Protein AF-A0A923PUB6-F1 (afdb_monomer)

Mean predicted aligned error: 15.81 Å

Structure (mmCIF, N/CA/C/O backbone):
data_AF-A0A923PUB6-F1
#
_entry.id   AF-A0A923PUB6-F1
#
loop_
_atom_site.group_PDB
_atom_site.id
_atom_site.type_symbol
_atom_site.label_atom_id
_atom_site.label_alt_id
_atom_site.label_comp_id
_atom_site.label_asym_id
_atom_site.label_entity_id
_atom_site.label_seq_id
_atom_site.pdbx_PDB_ins_code
_atom_site.Cartn_x
_atom_site.Cartn_y
_atom_site.Cartn_z
_atom_site.occupancy
_atom_site.B_iso_or_equiv
_atom_site.auth_seq_id
_atom_site.auth_comp_id
_atom_site.auth_asym_id
_atom_site.auth_atom_id
_atom_site.pdbx_PDB_model_num
ATOM 1 N N . ALA A 1 1 ? 0.675 -10.462 -17.692 1.00 50.75 1 ALA A N 1
ATOM 2 C CA . ALA A 1 1 ? 0.228 -9.400 -16.763 1.00 50.75 1 ALA A CA 1
ATOM 3 C C . ALA A 1 1 ? 1.399 -8.568 -16.226 1.00 50.75 1 ALA A C 1
ATOM 5 O O . ALA A 1 1 ? 1.325 -7.350 -16.278 1.00 50.75 1 ALA A O 1
ATOM 6 N N . THR A 1 2 ? 2.510 -9.184 -15.804 1.00 43.78 2 THR A N 1
ATOM 7 C CA . THR A 1 2 ? 3.691 -8.499 -15.230 1.00 43.78 2 THR A CA 1
ATOM 8 C C . THR A 1 2 ? 4.371 -7.483 -16.165 1.00 43.78 2 THR A C 1
ATOM 10 O O . THR A 1 2 ? 4.913 -6.494 -15.690 1.00 43.78 2 THR A O 1
ATOM 13 N N . ALA A 1 3 ? 4.279 -7.672 -17.490 1.00 40.50 3 ALA A N 1
ATOM 14 C CA . ALA A 1 3 ? 4.809 -6.735 -18.491 1.00 40.50 3 ALA A CA 1
ATOM 15 C C . ALA A 1 3 ? 3.961 -5.456 -18.684 1.00 40.50 3 ALA A C 1
ATOM 17 O O . ALA A 1 3 ? 4.480 -4.435 -19.117 1.00 40.50 3 ALA A O 1
ATOM 18 N N . ALA A 1 4 ? 2.661 -5.486 -18.362 1.00 46.31 4 ALA A N 1
ATOM 19 C CA . ALA A 1 4 ? 1.788 -4.313 -18.510 1.00 46.31 4 ALA A CA 1
ATOM 20 C C . ALA A 1 4 ? 1.985 -3.314 -17.355 1.00 46.31 4 ALA A C 1
ATOM 22 O O . ALA A 1 4 ? 1.999 -2.107 -17.560 1.00 46.31 4 ALA A O 1
ATOM 23 N N . VAL A 1 5 ? 2.224 -3.834 -16.149 1.00 46.75 5 VAL A N 1
ATOM 24 C CA . VAL A 1 5 ? 2.495 -3.041 -14.941 1.00 46.75 5 VAL A CA 1
ATOM 25 C C . VAL A 1 5 ? 3.867 -2.348 -14.989 1.00 46.75 5 VAL A C 1
ATOM 27 O O . VAL A 1 5 ? 4.020 -1.260 -14.446 1.00 46.75 5 VAL A O 1
ATOM 30 N N . THR A 1 6 ? 4.848 -2.911 -15.703 1.00 48.53 6 THR A N 1
ATOM 31 C CA . THR A 1 6 ? 6.148 -2.255 -15.949 1.00 48.53 6 THR A CA 1
ATOM 32 C C . THR A 1 6 ? 6.083 -1.165 -17.023 1.00 48.53 6 THR A C 1
ATOM 34 O O . THR A 1 6 ? 6.906 -0.254 -17.004 1.00 48.53 6 THR A O 1
ATOM 37 N N . ALA A 1 7 ? 5.112 -1.225 -17.942 1.00 52.59 7 ALA A N 1
ATOM 38 C CA . ALA A 1 7 ? 4.977 -0.269 -19.043 1.00 52.59 7 ALA A CA 1
ATOM 39 C C . ALA A 1 7 ? 4.234 1.025 -18.657 1.00 52.59 7 ALA A C 1
ATOM 41 O O . ALA A 1 7 ? 4.413 2.045 -19.321 1.00 52.59 7 ALA A O 1
ATOM 42 N N . ALA A 1 8 ? 3.415 1.003 -17.599 1.00 63.41 8 ALA A N 1
ATOM 43 C CA . ALA A 1 8 ? 2.567 2.129 -17.219 1.00 63.41 8 ALA A CA 1
ATOM 44 C C . ALA A 1 8 ? 2.541 2.338 -15.690 1.00 63.41 8 ALA A C 1
ATOM 46 O O . ALA A 1 8 ? 1.624 1.876 -15.008 1.00 63.41 8 ALA A O 1
ATOM 47 N N . PRO A 1 9 ? 3.520 3.069 -15.125 1.00 66.06 9 PRO A N 1
ATOM 48 C CA . PRO A 1 9 ? 3.577 3.349 -13.689 1.00 66.06 9 PRO A CA 1
ATOM 49 C C . PRO A 1 9 ? 2.328 4.071 -13.157 1.00 66.06 9 PRO A C 1
ATOM 51 O O . PRO A 1 9 ? 1.938 3.840 -12.019 1.00 66.06 9 PRO A O 1
ATOM 54 N N . ALA A 1 10 ? 1.673 4.893 -13.986 1.00 73.75 10 ALA A N 1
ATOM 55 C CA . ALA A 1 10 ? 0.426 5.579 -13.640 1.00 73.75 10 ALA A CA 1
ATOM 56 C C . ALA A 1 10 ? -0.775 4.623 -13.499 1.00 73.75 10 ALA A C 1
ATOM 58 O O . ALA A 1 10 ? -1.633 4.823 -12.641 1.00 73.75 10 ALA A O 1
ATOM 59 N N . GLU A 1 11 ? -0.822 3.556 -14.301 1.00 79.06 11 GLU A N 1
ATOM 60 C CA . GLU A 1 11 ? -1.883 2.546 -14.222 1.00 79.06 11 GLU A CA 1
ATOM 61 C C . GLU A 1 11 ? -1.773 1.756 -12.913 1.00 79.06 11 GLU A C 1
ATOM 63 O O . GLU A 1 11 ? -2.779 1.483 -12.266 1.00 79.06 11 GLU A O 1
ATOM 68 N N . ALA A 1 12 ? -0.552 1.440 -12.468 1.00 79.44 12 ALA A N 1
ATOM 69 C CA . ALA A 1 12 ? -0.325 0.726 -11.211 1.00 79.44 12 ALA A CA 1
ATOM 70 C C . ALA A 1 12 ? -0.878 1.494 -9.996 1.00 79.44 12 ALA A C 1
ATOM 72 O O . ALA A 1 12 ? -1.484 0.893 -9.103 1.00 79.44 12 ALA A O 1
ATOM 73 N N . THR A 1 13 ? -0.724 2.820 -9.973 1.00 83.19 13 THR A N 1
ATOM 74 C CA . THR A 1 13 ? -1.286 3.688 -8.930 1.00 83.19 13 THR A CA 1
ATOM 75 C C . THR A 1 13 ? -2.810 3.728 -8.976 1.00 83.19 13 THR A C 1
ATOM 77 O O . THR A 1 13 ? -3.445 3.589 -7.931 1.00 83.19 13 THR A O 1
ATOM 80 N N . LEU A 1 14 ? -3.406 3.861 -10.167 1.00 83.81 14 LEU A N 1
ATOM 81 C CA . LEU A 1 14 ? -4.865 3.883 -10.339 1.00 83.81 14 LEU A CA 1
ATOM 82 C C . LEU A 1 14 ? -5.514 2.542 -9.976 1.00 83.81 14 LEU A C 1
ATOM 84 O O . LEU A 1 14 ? -6.513 2.513 -9.257 1.00 83.81 14 LEU A O 1
ATOM 88 N N . ILE A 1 15 ? -4.919 1.429 -10.410 1.00 83.94 15 ILE A N 1
ATOM 89 C CA . ILE A 1 15 ? -5.372 0.074 -10.070 1.00 83.94 15 ILE A CA 1
ATOM 90 C C . ILE A 1 15 ? -5.281 -0.142 -8.560 1.00 83.94 15 ILE A C 1
ATOM 92 O O . ILE A 1 15 ? -6.228 -0.646 -7.958 1.00 83.94 15 ILE A O 1
ATOM 96 N N . THR A 1 16 ? -4.177 0.276 -7.934 1.00 86.19 16 THR A N 1
ATOM 97 C CA . THR A 1 16 ? -4.019 0.186 -6.477 1.00 86.19 16 THR A CA 1
ATOM 98 C C . THR A 1 16 ? -5.089 1.003 -5.766 1.00 86.19 16 THR A C 1
ATOM 100 O O . THR A 1 16 ? -5.756 0.476 -4.881 1.00 86.19 16 THR A O 1
ATOM 103 N N . TYR A 1 17 ? -5.308 2.254 -6.173 1.00 86.19 17 TYR A N 1
ATOM 104 C CA . TYR A 1 17 ? -6.340 3.112 -5.595 1.00 86.19 17 TYR A CA 1
ATOM 105 C C . TYR A 1 17 ? -7.729 2.467 -5.688 1.00 86.19 17 TYR A C 1
ATOM 107 O O . TYR A 1 17 ? -8.437 2.376 -4.685 1.00 86.19 17 TYR A O 1
ATOM 115 N N . ALA A 1 18 ? -8.104 1.958 -6.865 1.00 86.12 18 ALA A N 1
ATOM 116 C CA . ALA A 1 18 ? -9.395 1.310 -7.079 1.00 86.12 18 ALA A CA 1
ATOM 117 C C . ALA A 1 18 ? -9.539 0.021 -6.253 1.00 86.12 18 ALA A C 1
ATOM 119 O O . ALA A 1 18 ? -10.567 -0.187 -5.607 1.00 86.12 18 ALA A O 1
ATOM 120 N N . ALA A 1 19 ? -8.502 -0.820 -6.216 1.00 85.75 19 ALA A N 1
ATOM 121 C CA . ALA A 1 19 ? -8.505 -2.071 -5.461 1.00 85.75 19 ALA A CA 1
ATOM 122 C C . ALA A 1 19 ? -8.559 -1.832 -3.943 1.00 85.75 19 ALA A C 1
ATOM 124 O O . ALA A 1 19 ? -9.299 -2.511 -3.234 1.00 85.75 19 ALA A O 1
ATOM 125 N N . VAL A 1 20 ? -7.823 -0.836 -3.447 1.00 88.25 20 VAL A N 1
ATOM 126 C CA . VAL A 1 20 ? -7.842 -0.425 -2.038 1.00 88.25 20 VAL A CA 1
ATOM 127 C C . VAL A 1 20 ? -9.198 0.174 -1.669 1.00 88.25 20 VAL A C 1
ATOM 129 O O . VAL A 1 20 ? -9.736 -0.156 -0.618 1.00 88.25 20 VAL A O 1
ATOM 132 N N . THR A 1 21 ? -9.787 0.994 -2.540 1.00 87.44 21 THR A N 1
ATOM 133 C CA . THR A 1 21 ? -11.136 1.545 -2.324 1.00 87.44 21 THR A CA 1
ATOM 134 C C . THR A 1 21 ? -12.186 0.431 -2.266 1.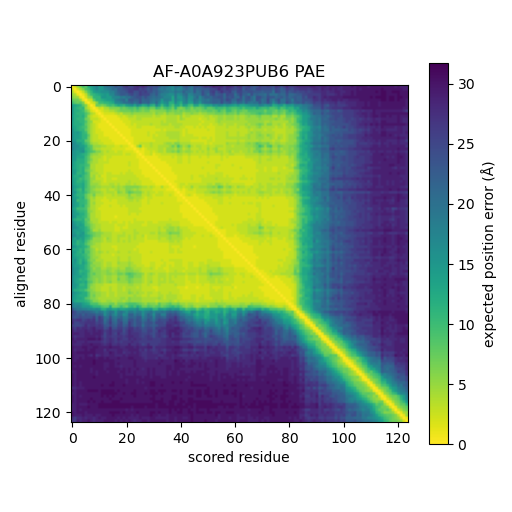00 87.44 21 THR A C 1
ATOM 136 O O . THR A 1 21 ? -13.075 0.461 -1.420 1.00 87.44 21 THR A O 1
ATOM 139 N N . ALA A 1 22 ? -12.071 -0.581 -3.133 1.00 87.94 22 ALA A N 1
ATOM 140 C CA . ALA A 1 22 ? -12.974 -1.732 -3.150 1.00 87.94 22 ALA A CA 1
ATOM 141 C C . ALA A 1 22 ? -12.756 -2.691 -1.965 1.00 87.94 22 ALA A C 1
ATOM 143 O O . ALA A 1 22 ? -13.673 -3.408 -1.565 1.00 87.94 22 ALA A O 1
ATOM 144 N N . SER A 1 23 ? -11.541 -2.760 -1.423 1.00 87.75 23 SER A N 1
ATOM 145 C CA . SER A 1 23 ? -11.173 -3.671 -0.334 1.00 87.75 23 SER A CA 1
ATOM 146 C C . SER A 1 23 ? -10.105 -3.047 0.573 1.00 87.75 23 SER A C 1
ATOM 148 O O . SER A 1 23 ? -8.933 -3.436 0.524 1.00 87.75 23 SER A O 1
ATOM 150 N N . PRO A 1 24 ? -10.500 -2.111 1.458 1.00 82.44 24 PRO A N 1
ATOM 151 C CA . PRO A 1 24 ? -9.559 -1.372 2.302 1.00 82.44 24 PRO A CA 1
ATOM 152 C C . PRO A 1 24 ? -8.817 -2.275 3.296 1.00 82.44 24 PRO A C 1
ATOM 154 O O . PRO A 1 24 ? -7.657 -2.024 3.610 1.00 82.44 24 PRO A O 1
ATOM 157 N N . SER A 1 25 ? -9.420 -3.388 3.732 1.00 87.31 25 SER A N 1
ATOM 158 C CA . SER A 1 25 ? -8.746 -4.386 4.580 1.00 87.31 25 SER A CA 1
ATOM 159 C C . SER A 1 25 ? -7.545 -5.054 3.903 1.00 87.31 25 SER A C 1
ATOM 161 O O . SER A 1 25 ? -6.637 -5.518 4.587 1.00 87.31 25 SER A O 1
ATOM 163 N N . SER A 1 26 ? -7.510 -5.089 2.569 1.00 88.12 26 SER A N 1
ATOM 164 C CA . SER A 1 26 ? -6.411 -5.669 1.791 1.00 88.12 26 SER A CA 1
ATOM 165 C C . SER A 1 26 ? -5.387 -4.626 1.340 1.00 88.12 26 SER A C 1
ATOM 167 O O . SER A 1 26 ? -4.456 -4.971 0.615 1.00 88.12 26 SER A O 1
ATOM 169 N N . ALA A 1 27 ? -5.512 -3.366 1.772 1.00 87.00 27 ALA A N 1
ATOM 170 C CA . ALA A 1 27 ? -4.722 -2.263 1.234 1.00 87.00 27 ALA A CA 1
ATOM 171 C C . ALA A 1 27 ? -3.206 -2.459 1.360 1.00 87.00 27 ALA A C 1
ATOM 173 O O . ALA A 1 27 ? -2.462 -2.211 0.410 1.00 87.00 27 ALA A O 1
ATOM 174 N N . ALA A 1 28 ? -2.751 -2.953 2.512 1.00 86.44 28 ALA A N 1
ATOM 175 C CA . ALA A 1 28 ? -1.344 -3.256 2.757 1.00 86.44 28 ALA A CA 1
ATOM 176 C C . ALA A 1 28 ? -0.826 -4.362 1.821 1.00 86.44 28 ALA A C 1
ATOM 178 O O . ALA A 1 28 ? 0.227 -4.209 1.209 1.00 86.44 28 ALA A O 1
ATOM 179 N N . ALA A 1 29 ? -1.600 -5.439 1.646 1.00 88.75 29 ALA A N 1
ATOM 180 C CA . ALA A 1 29 ? -1.228 -6.560 0.786 1.00 88.75 29 ALA A CA 1
ATOM 181 C C . ALA A 1 29 ? -1.185 -6.164 -0.699 1.00 88.75 29 ALA A C 1
ATOM 183 O O . ALA A 1 29 ? -0.237 -6.517 -1.400 1.00 88.75 29 ALA A O 1
ATOM 184 N N . ILE A 1 30 ? -2.174 -5.390 -1.166 1.00 87.94 30 ILE A N 1
ATOM 185 C CA . 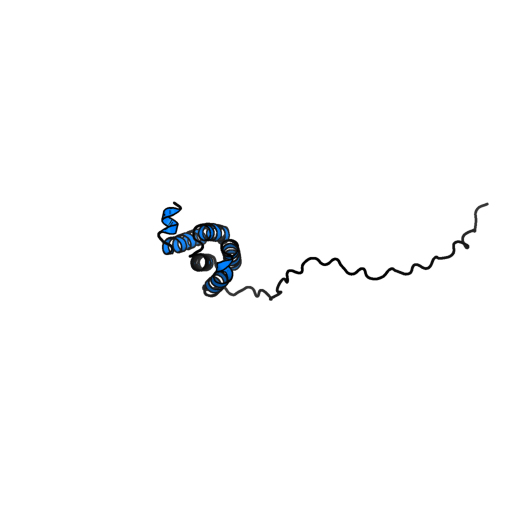ILE A 1 30 ? -2.218 -4.856 -2.537 1.00 87.94 30 ILE A CA 1
ATOM 186 C C . ILE A 1 30 ? -1.001 -3.957 -2.782 1.00 87.94 30 ILE A C 1
ATOM 188 O O . ILE A 1 30 ? -0.297 -4.125 -3.776 1.00 87.94 30 ILE A O 1
ATOM 192 N N . THR A 1 31 ? -0.721 -3.047 -1.844 1.00 88.50 31 THR A N 1
ATOM 193 C CA . THR A 1 31 ? 0.427 -2.136 -1.921 1.00 88.50 31 THR A CA 1
ATOM 194 C C . THR A 1 31 ? 1.738 -2.912 -1.993 1.00 88.50 31 THR A C 1
ATOM 196 O O . THR A 1 31 ? 2.525 -2.671 -2.902 1.00 88.50 31 THR A O 1
ATOM 199 N N . THR A 1 32 ? 1.962 -3.885 -1.104 1.00 89.06 32 THR A N 1
ATOM 200 C CA . THR A 1 32 ? 3.152 -4.748 -1.148 1.00 89.06 32 THR A CA 1
ATOM 201 C C . THR A 1 32 ? 3.283 -5.457 -2.491 1.00 89.06 32 THR A C 1
ATOM 203 O O . THR A 1 32 ? 4.352 -5.405 -3.088 1.00 89.06 32 THR A O 1
ATOM 206 N N . ALA A 1 33 ? 2.212 -6.067 -3.005 1.00 87.75 33 ALA A N 1
ATOM 207 C CA . ALA A 1 33 ? 2.263 -6.787 -4.276 1.00 87.75 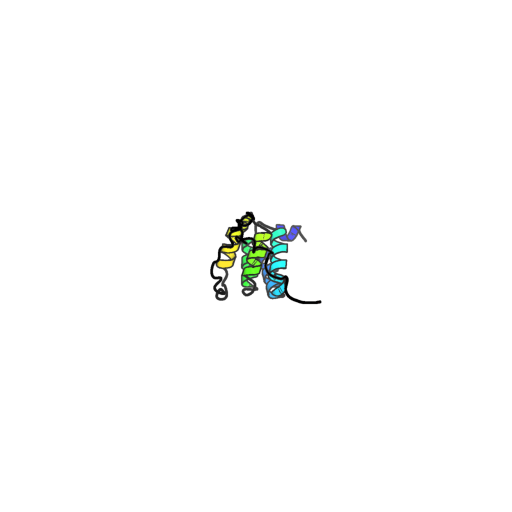33 ALA A CA 1
ATOM 208 C C . ALA A 1 33 ? 2.689 -5.879 -5.443 1.00 87.75 33 ALA A C 1
ATOM 210 O O . ALA A 1 33 ? 3.511 -6.275 -6.272 1.00 87.75 33 ALA A O 1
ATOM 211 N N . VAL A 1 34 ? 2.170 -4.649 -5.488 1.00 86.00 34 VAL A N 1
ATOM 212 C CA . VAL A 1 34 ? 2.501 -3.677 -6.539 1.00 86.00 34 VAL A CA 1
ATOM 213 C C . VAL A 1 34 ? 3.917 -3.125 -6.355 1.00 86.00 34 VAL A C 1
ATOM 215 O O . VAL A 1 34 ? 4.669 -3.059 -7.323 1.00 86.00 34 VAL A O 1
ATOM 218 N N . VAL A 1 35 ? 4.310 -2.780 -5.127 1.00 87.50 35 VAL A N 1
ATOM 219 C CA . VAL A 1 35 ? 5.651 -2.267 -4.796 1.00 87.50 35 VAL A CA 1
ATOM 220 C C . VAL A 1 35 ? 6.733 -3.304 -5.100 1.00 87.50 35 VAL A C 1
ATOM 222 O O . VAL A 1 35 ? 7.766 -2.960 -5.663 1.00 87.50 35 VAL A O 1
ATOM 225 N N . THR A 1 36 ? 6.501 -4.577 -4.783 1.00 86.56 36 THR A N 1
ATOM 226 C CA . THR A 1 36 ? 7.437 -5.659 -5.116 1.00 86.56 36 THR A CA 1
ATOM 227 C C . THR A 1 36 ? 7.542 -5.867 -6.627 1.00 86.56 36 THR A C 1
ATOM 229 O O . THR A 1 36 ? 8.625 -6.161 -7.128 1.00 86.56 36 THR A O 1
ATOM 232 N N . ALA A 1 37 ? 6.444 -5.695 -7.369 1.00 84.38 37 ALA A N 1
ATOM 233 C CA . ALA A 1 37 ? 6.460 -5.790 -8.826 1.00 84.38 37 ALA A CA 1
ATOM 234 C C . ALA A 1 37 ? 7.146 -4.583 -9.491 1.00 84.38 37 ALA A C 1
ATOM 236 O O . ALA A 1 37 ? 7.831 -4.751 -10.501 1.00 84.38 37 ALA A O 1
ATOM 237 N N . VAL A 1 38 ? 6.956 -3.376 -8.946 1.00 83.25 38 VAL A N 1
ATOM 238 C CA . VAL A 1 38 ? 7.506 -2.118 -9.473 1.00 83.25 38 VAL A CA 1
ATOM 239 C C . VAL A 1 38 ? 7.957 -1.213 -8.318 1.00 83.25 38 VAL A C 1
ATOM 241 O O . VAL A 1 38 ? 7.243 -0.289 -7.916 1.00 83.25 38 VAL A O 1
ATOM 244 N N . PRO A 1 39 ? 9.175 -1.415 -7.790 1.00 81.38 39 PRO A N 1
ATOM 245 C CA . PRO A 1 39 ? 9.662 -0.644 -6.645 1.00 81.38 39 PRO A CA 1
ATOM 246 C C . PRO A 1 39 ? 9.858 0.841 -6.976 1.00 81.38 39 PRO A C 1
ATOM 248 O O . PRO A 1 39 ? 9.730 1.695 -6.102 1.00 81.38 39 PRO A O 1
ATOM 251 N N . SER A 1 40 ? 10.084 1.184 -8.249 1.00 84.81 40 SER A N 1
ATOM 252 C CA . SER A 1 40 ? 10.246 2.570 -8.710 1.00 84.81 40 SER A CA 1
ATOM 253 C C . SER A 1 40 ? 9.018 3.454 -8.463 1.00 84.81 40 SER A C 1
ATOM 255 O O . SER A 1 40 ? 9.155 4.673 -8.393 1.00 84.81 40 SER A O 1
ATOM 257 N N . VAL A 1 41 ? 7.823 2.870 -8.320 1.00 85.19 41 VAL A N 1
ATOM 258 C CA . VAL A 1 41 ? 6.581 3.616 -8.043 1.00 85.19 41 VAL A CA 1
ATOM 259 C C . VAL A 1 41 ? 6.118 3.497 -6.595 1.00 85.19 41 VAL A C 1
ATOM 261 O O . VAL A 1 41 ? 5.021 3.950 -6.274 1.00 85.19 41 VAL A O 1
ATOM 264 N N . ALA A 1 42 ? 6.930 2.924 -5.705 1.00 88.00 42 ALA A N 1
ATOM 265 C CA . ALA A 1 42 ? 6.493 2.561 -4.362 1.00 88.00 42 ALA A CA 1
ATOM 266 C C . ALA A 1 42 ? 5.890 3.726 -3.566 1.00 88.00 42 ALA A C 1
ATOM 268 O O . ALA A 1 42 ? 4.839 3.576 -2.946 1.00 88.00 42 ALA A O 1
ATOM 269 N N . ALA A 1 43 ? 6.512 4.905 -3.640 1.00 88.06 43 ALA A N 1
ATOM 270 C CA . ALA A 1 43 ? 6.023 6.108 -2.972 1.00 88.06 43 ALA A CA 1
ATOM 271 C C . ALA A 1 43 ? 4.661 6.573 -3.520 1.00 88.06 43 ALA A C 1
ATOM 273 O O . ALA A 1 43 ? 3.766 6.909 -2.748 1.00 88.06 43 ALA A O 1
ATOM 274 N N . GLN A 1 44 ? 4.477 6.536 -4.843 1.00 89.56 44 GLN A N 1
ATOM 275 C CA . GLN A 1 44 ? 3.222 6.926 -5.495 1.00 89.56 44 GLN A CA 1
ATOM 276 C C . GLN A 1 44 ? 2.101 5.927 -5.182 1.00 89.56 44 GLN A C 1
ATOM 278 O O . GLN A 1 44 ? 0.985 6.325 -4.856 1.00 89.56 44 GLN A O 1
ATOM 283 N N . VAL A 1 45 ? 2.405 4.628 -5.229 1.00 89.31 45 VAL A N 1
ATOM 284 C CA . VAL A 1 45 ? 1.463 3.541 -4.923 1.00 89.31 45 VAL A CA 1
ATOM 285 C C . VAL A 1 45 ? 1.023 3.603 -3.465 1.00 89.31 45 VAL A C 1
ATOM 287 O O . VAL A 1 45 ? -0.174 3.558 -3.192 1.00 89.31 45 VAL A O 1
ATOM 290 N N . ALA A 1 46 ? 1.964 3.767 -2.533 1.00 89.25 46 ALA A N 1
ATOM 291 C CA . ALA A 1 46 ? 1.657 3.905 -1.114 1.00 89.25 46 ALA A CA 1
ATOM 292 C C . ALA A 1 46 ? 0.814 5.156 -0.834 1.00 89.25 46 ALA A C 1
ATOM 294 O O . ALA A 1 46 ? -0.149 5.086 -0.075 1.00 89.25 46 ALA A O 1
ATOM 295 N N . GLN A 1 47 ? 1.123 6.282 -1.483 1.00 89.19 47 GLN A N 1
ATOM 296 C CA . GLN A 1 47 ? 0.319 7.496 -1.383 1.00 89.19 47 GLN A CA 1
ATOM 297 C C . GLN A 1 47 ? -1.109 7.274 -1.900 1.00 89.19 47 GLN A C 1
ATOM 299 O O . GLN A 1 47 ? -2.064 7.631 -1.214 1.00 89.19 47 GLN A O 1
ATOM 304 N N . ALA A 1 48 ? -1.278 6.679 -3.082 1.00 88.69 48 ALA A N 1
ATOM 305 C CA . ALA A 1 48 ? -2.599 6.414 -3.647 1.00 88.69 48 ALA A CA 1
ATOM 306 C C . ALA A 1 48 ? -3.399 5.434 -2.777 1.00 88.69 48 ALA A C 1
ATOM 308 O O . ALA A 1 48 ? -4.567 5.677 -2.478 1.00 88.69 48 ALA A O 1
ATOM 309 N N . ALA A 1 49 ? -2.763 4.368 -2.292 1.00 88.50 49 ALA A N 1
ATOM 310 C CA . ALA A 1 49 ? -3.381 3.447 -1.350 1.00 88.50 49 ALA A CA 1
ATOM 311 C C . ALA A 1 49 ? -3.799 4.160 -0.052 1.00 88.50 49 ALA A C 1
ATOM 313 O O . ALA A 1 49 ? -4.911 3.951 0.428 1.00 88.50 49 ALA A O 1
ATOM 314 N N . ALA A 1 50 ? -2.952 5.031 0.503 1.00 88.69 50 ALA A N 1
ATOM 315 C CA . ALA A 1 50 ? -3.268 5.795 1.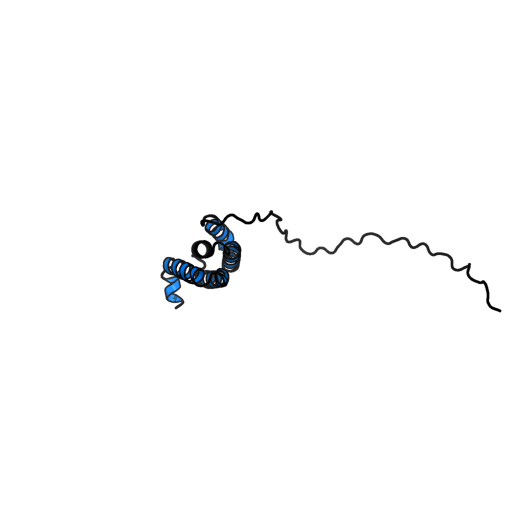708 1.00 88.69 50 ALA A CA 1
ATOM 316 C C . ALA A 1 50 ? -4.421 6.791 1.492 1.00 88.69 50 ALA A C 1
ATOM 318 O O . ALA A 1 50 ? -5.208 7.008 2.407 1.00 88.69 50 ALA A O 1
ATOM 319 N N . GLN A 1 51 ? -4.565 7.356 0.290 1.00 86.81 51 GLN A N 1
ATOM 320 C CA . GLN A 1 51 ? -5.723 8.183 -0.066 1.00 86.81 51 GLN A CA 1
ATOM 321 C C . GLN A 1 51 ? -7.015 7.367 -0.170 1.00 86.81 51 GLN A C 1
ATOM 323 O O . GLN A 1 51 ? -8.071 7.837 0.246 1.00 86.81 51 GLN A O 1
ATOM 328 N N . ALA A 1 52 ? -6.941 6.154 -0.720 1.00 86.94 52 ALA A N 1
ATOM 329 C CA . ALA A 1 52 ? -8.088 5.258 -0.846 1.00 86.94 52 ALA A CA 1
ATOM 330 C C . ALA A 1 52 ? -8.520 4.658 0.507 1.00 86.94 52 ALA A C 1
ATOM 332 O O . ALA A 1 52 ? -9.711 4.489 0.760 1.00 86.94 52 ALA A O 1
ATOM 333 N N . ALA A 1 53 ? -7.564 4.356 1.391 1.00 87.31 53 ALA A N 1
ATOM 334 C CA . ALA A 1 53 ? -7.805 3.817 2.728 1.00 87.31 53 ALA A CA 1
ATOM 335 C C . ALA A 1 53 ? -7.003 4.590 3.795 1.00 87.31 53 ALA A C 1
ATOM 337 O O . ALA A 1 53 ? -6.024 4.068 4.340 1.00 87.31 53 ALA A O 1
ATOM 338 N N . PRO A 1 54 ? -7.432 5.812 4.162 1.00 82.62 54 PRO A N 1
ATOM 339 C CA . PRO A 1 54 ? -6.712 6.652 5.122 1.00 82.62 54 PRO A CA 1
ATOM 340 C C . PRO A 1 54 ? -6.594 6.009 6.508 1.00 82.62 54 PRO A C 1
ATOM 342 O O . PRO A 1 54 ? -5.565 6.152 7.165 1.00 82.62 54 PRO A O 1
ATOM 345 N N . ALA A 1 55 ? -7.587 5.215 6.923 1.00 85.75 55 ALA A N 1
ATOM 346 C CA . ALA A 1 55 ? -7.541 4.447 8.172 1.00 85.75 55 ALA A CA 1
ATOM 347 C C . ALA A 1 55 ? -6.425 3.382 8.194 1.00 85.75 55 ALA A C 1
ATOM 349 O O . ALA A 1 55 ? -5.963 2.987 9.262 1.00 85.75 55 ALA A O 1
ATOM 350 N N . SER A 1 56 ? -5.970 2.931 7.024 1.00 84.75 56 SER A N 1
ATOM 351 C CA . SER A 1 56 ? -4.899 1.942 6.869 1.00 84.75 56 SER A CA 1
ATOM 352 C C . SER A 1 56 ? -3.577 2.566 6.420 1.00 84.75 56 SER A C 1
ATOM 354 O O . SER A 1 56 ? -2.624 1.833 6.171 1.00 84.75 56 SER A O 1
ATOM 356 N N . SER A 1 57 ? -3.482 3.899 6.359 1.00 84.56 57 SER A N 1
ATOM 357 C CA . SER A 1 57 ? -2.305 4.643 5.887 1.00 84.56 57 SER A CA 1
ATOM 358 C C . SER A 1 57 ? -0.998 4.218 6.581 1.00 84.56 57 SER A C 1
ATOM 360 O O . SER A 1 57 ? 0.008 3.964 5.918 1.00 84.56 57 SER A O 1
ATOM 362 N N . ALA A 1 58 ? -1.024 4.008 7.903 1.00 85.25 58 ALA A N 1
ATOM 363 C CA . ALA A 1 58 ? 0.139 3.521 8.652 1.00 85.25 58 ALA A CA 1
ATOM 364 C C . ALA A 1 58 ? 0.569 2.101 8.231 1.00 85.25 58 ALA A C 1
ATOM 366 O O . ALA A 1 58 ? 1.755 1.844 8.025 1.00 85.25 58 ALA A O 1
ATOM 367 N N . ALA A 1 59 ? -0.394 1.190 8.051 1.00 87.88 59 ALA A N 1
ATOM 368 C CA . ALA A 1 59 ? -0.130 -0.180 7.610 1.00 87.88 59 ALA A CA 1
ATOM 369 C C . ALA A 1 59 ? 0.368 -0.225 6.157 1.00 87.88 59 ALA A C 1
ATOM 371 O O . ALA A 1 59 ? 1.276 -0.987 5.842 1.00 87.88 59 ALA A O 1
ATOM 372 N N . ILE A 1 60 ? -0.187 0.622 5.289 1.00 88.81 60 ILE A N 1
ATOM 373 C CA . ILE A 1 60 ? 0.225 0.788 3.890 1.00 88.81 60 ILE A CA 1
ATOM 374 C C . ILE A 1 60 ? 1.670 1.286 3.816 1.00 88.81 60 ILE A C 1
ATOM 376 O O . ILE A 1 60 ? 2.476 0.709 3.090 1.00 88.81 60 ILE A O 1
ATOM 380 N N . SER A 1 61 ? 2.015 2.311 4.598 1.00 88.00 61 SER A N 1
ATOM 381 C CA . SER A 1 61 ? 3.371 2.866 4.641 1.00 88.00 61 SER A CA 1
ATOM 382 C C . SER A 1 61 ? 4.394 1.836 5.130 1.00 88.00 61 SER A C 1
ATOM 384 O O . SER A 1 61 ? 5.453 1.672 4.520 1.00 88.00 61 SER A O 1
ATOM 386 N N . ALA A 1 62 ? 4.057 1.071 6.175 1.00 87.31 62 ALA A N 1
ATOM 387 C CA . ALA A 1 62 ? 4.900 -0.014 6.676 1.00 87.31 62 ALA A CA 1
ATOM 388 C C . ALA A 1 62 ? 5.065 -1.146 5.645 1.00 87.31 62 ALA A C 1
ATOM 390 O O . ALA A 1 62 ? 6.182 -1.594 5.395 1.00 87.31 62 ALA A O 1
ATOM 391 N N . ALA A 1 63 ? 3.974 -1.570 5.005 1.00 88.88 63 ALA A N 1
ATOM 392 C CA . ALA A 1 63 ? 3.973 -2.631 3.999 1.00 88.88 63 ALA A CA 1
ATOM 393 C C . ALA A 1 63 ? 4.759 -2.243 2.734 1.00 88.88 63 ALA A C 1
ATOM 395 O O . ALA A 1 63 ? 5.532 -3.045 2.205 1.00 88.88 63 ALA A O 1
ATOM 396 N N . ALA A 1 64 ? 4.617 -0.995 2.282 1.00 87.06 64 ALA A N 1
ATOM 397 C CA . ALA A 1 64 ? 5.395 -0.442 1.179 1.00 87.06 64 ALA A CA 1
ATOM 398 C C . ALA A 1 64 ? 6.882 -0.321 1.536 1.00 87.06 64 ALA A C 1
ATOM 400 O O . ALA A 1 64 ? 7.730 -0.706 0.736 1.00 87.06 64 ALA A O 1
ATOM 401 N N . SER A 1 65 ? 7.210 0.160 2.739 1.00 88.56 65 SER A N 1
ATOM 402 C CA . SER A 1 65 ? 8.601 0.297 3.198 1.00 88.56 65 SER A CA 1
ATOM 403 C C . SER A 1 65 ? 9.286 -1.056 3.379 1.00 88.56 65 SER A C 1
ATOM 405 O O . SER A 1 65 ? 10.469 -1.188 3.089 1.00 88.56 65 SER A O 1
ATOM 407 N N . ALA A 1 66 ? 8.549 -2.081 3.811 1.00 88.00 66 ALA A N 1
ATOM 408 C CA . ALA A 1 66 ? 9.061 -3.447 3.883 1.00 88.00 66 ALA A CA 1
ATOM 409 C C . ALA A 1 66 ? 9.327 -4.035 2.486 1.00 88.00 66 ALA A C 1
ATOM 411 O O . ALA A 1 66 ? 10.300 -4.760 2.298 1.00 88.00 66 ALA A O 1
ATOM 412 N N . ALA A 1 67 ? 8.480 -3.708 1.506 1.00 87.00 67 ALA A N 1
ATOM 413 C CA . ALA A 1 67 ? 8.626 -4.171 0.128 1.00 87.00 67 ALA A CA 1
ATOM 414 C C . ALA A 1 67 ? 9.700 -3.398 -0.667 1.00 87.00 67 ALA A C 1
ATOM 416 O O . ALA A 1 67 ? 10.304 -3.965 -1.575 1.00 87.00 67 ALA A O 1
ATOM 417 N N . ALA A 1 68 ? 9.953 -2.130 -0.327 1.00 86.12 68 ALA A N 1
ATOM 418 C CA . ALA A 1 68 ? 10.977 -1.279 -0.934 1.00 86.12 68 ALA A CA 1
ATOM 419 C C . ALA A 1 68 ? 11.723 -0.463 0.145 1.00 86.12 68 ALA A C 1
ATOM 421 O O . ALA A 1 68 ? 11.476 0.739 0.297 1.00 86.12 68 ALA A O 1
ATOM 422 N N . PRO A 1 69 ? 12.660 -1.088 0.885 1.00 82.62 69 PRO A N 1
ATOM 423 C CA . PRO A 1 69 ? 13.350 -0.443 2.006 1.00 82.62 69 PRO A CA 1
ATOM 424 C C . PRO A 1 69 ? 14.190 0.764 1.580 1.00 82.62 69 PRO A C 1
ATOM 426 O O . PRO A 1 69 ? 14.255 1.755 2.302 1.00 82.62 69 PRO A O 1
ATOM 429 N N . GLU A 1 70 ? 14.764 0.737 0.376 1.00 87.44 70 GLU A N 1
ATOM 430 C CA . GLU A 1 70 ? 15.535 1.860 -0.175 1.00 87.44 70 GLU A CA 1
ATOM 431 C C . GLU A 1 70 ? 14.668 3.107 -0.424 1.00 87.44 70 GLU A C 1
ATOM 433 O O . GLU A 1 70 ? 15.156 4.235 -0.380 1.00 87.44 70 GLU A O 1
ATOM 438 N N . ALA A 1 71 ? 13.362 2.921 -0.634 1.00 85.81 71 ALA A N 1
ATOM 439 C CA . ALA A 1 71 ? 12.402 3.998 -0.837 1.00 85.81 71 ALA A CA 1
ATOM 440 C C . ALA A 1 71 ? 11.617 4.356 0.438 1.00 85.81 71 ALA A C 1
ATOM 442 O O . ALA A 1 71 ? 10.766 5.240 0.375 1.00 85.81 71 ALA A O 1
ATOM 443 N N . ALA A 1 72 ? 11.894 3.731 1.591 1.00 85.69 72 ALA A N 1
ATOM 444 C CA . ALA A 1 72 ? 11.104 3.877 2.821 1.00 85.69 72 ALA A CA 1
ATOM 445 C C . ALA A 1 72 ? 10.913 5.340 3.262 1.00 85.69 72 ALA A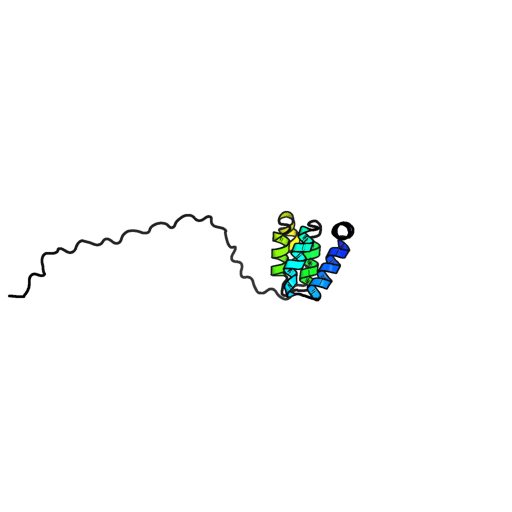 C 1
ATOM 447 O O . ALA A 1 72 ? 9.811 5.746 3.626 1.00 85.69 72 ALA A O 1
ATOM 448 N N . ILE A 1 73 ? 11.961 6.166 3.160 1.00 87.44 73 ILE A N 1
ATOM 449 C CA . ILE A 1 73 ? 11.884 7.599 3.488 1.00 87.44 73 ILE A CA 1
ATOM 450 C C . ILE A 1 73 ? 10.942 8.341 2.528 1.00 87.44 73 ILE A C 1
ATOM 452 O O . ILE A 1 73 ? 10.115 9.142 2.961 1.00 87.44 73 ILE A O 1
ATOM 456 N N . GLN A 1 74 ? 11.031 8.050 1.228 1.00 86.81 74 GLN A N 1
ATOM 457 C CA . GLN A 1 74 ? 10.171 8.663 0.213 1.00 86.81 74 GLN A CA 1
ATOM 458 C C . GLN A 1 74 ? 8.720 8.192 0.342 1.00 86.81 74 GLN A C 1
ATOM 460 O O . GLN A 1 74 ? 7.800 8.983 0.163 1.00 86.81 74 GLN A O 1
ATOM 465 N N . ILE A 1 75 ? 8.514 6.923 0.694 1.00 88.25 75 ILE A N 1
ATOM 466 C CA . ILE A 1 75 ? 7.203 6.331 0.972 1.00 88.25 75 ILE A CA 1
ATOM 467 C C . ILE A 1 75 ? 6.556 7.034 2.164 1.00 88.25 75 ILE A C 1
ATOM 469 O O . ILE A 1 75 ? 5.436 7.527 2.043 1.00 88.25 75 ILE A O 1
ATOM 473 N N . ALA A 1 76 ? 7.268 7.145 3.288 1.00 85.50 76 ALA A N 1
ATOM 474 C CA . ALA A 1 76 ? 6.764 7.820 4.478 1.00 85.50 76 ALA A CA 1
ATOM 475 C C . ALA A 1 76 ? 6.393 9.283 4.188 1.00 85.50 76 ALA A C 1
ATOM 477 O O . ALA A 1 76 ? 5.319 9.732 4.585 1.00 85.50 76 ALA A O 1
ATOM 478 N N . ALA A 1 77 ? 7.234 10.004 3.438 1.00 85.38 77 ALA A N 1
ATOM 479 C CA . ALA A 1 77 ? 6.953 11.376 3.025 1.00 85.38 77 ALA A CA 1
ATOM 480 C C . ALA A 1 77 ? 5.734 11.475 2.089 1.00 85.38 77 ALA A C 1
ATOM 482 O O . ALA A 1 77 ? 4.878 12.337 2.281 1.00 85.38 77 ALA A O 1
ATOM 483 N N . ALA A 1 78 ? 5.614 10.580 1.105 1.00 86.06 78 ALA A N 1
ATOM 484 C CA . ALA A 1 78 ? 4.507 10.582 0.151 1.00 86.06 78 ALA A CA 1
ATOM 485 C C . ALA A 1 78 ? 3.162 10.246 0.815 1.00 86.06 78 ALA A C 1
ATOM 487 O O . ALA A 1 78 ? 2.144 10.860 0.488 1.00 86.06 78 ALA A O 1
ATOM 488 N N . VAL A 1 79 ? 3.167 9.318 1.775 1.00 85.19 79 VAL A N 1
ATOM 489 C CA . VAL A 1 79 ? 1.999 8.961 2.589 1.00 85.19 79 VAL A CA 1
ATOM 490 C C . VAL A 1 79 ? 1.635 10.084 3.568 1.00 85.19 79 VAL A C 1
ATOM 492 O O . VAL A 1 79 ? 0.454 10.364 3.742 1.00 85.19 79 VAL A O 1
ATOM 495 N N . ALA A 1 80 ? 2.615 10.775 4.159 1.00 82.88 80 ALA A N 1
ATOM 496 C CA . ALA A 1 80 ? 2.368 11.943 5.011 1.00 82.88 80 ALA A CA 1
ATOM 497 C C . ALA A 1 80 ? 1.808 13.146 4.229 1.00 82.88 80 ALA A C 1
ATOM 499 O O . ALA A 1 80 ? 1.024 13.920 4.773 1.00 82.88 80 ALA A O 1
ATOM 500 N N . ALA A 1 81 ? 2.193 13.292 2.957 1.00 78.69 81 ALA A N 1
ATOM 501 C CA . ALA A 1 81 ? 1.662 14.308 2.050 1.00 78.69 81 ALA A CA 1
ATOM 502 C C . ALA A 1 81 ? 0.259 13.971 1.509 1.00 78.69 81 ALA A C 1
ATOM 504 O O . ALA A 1 81 ? -0.418 14.854 0.981 1.00 78.69 81 ALA A O 1
ATOM 505 N N . ALA A 1 82 ? -0.190 12.715 1.617 1.00 73.56 82 ALA A N 1
ATOM 506 C CA . ALA A 1 82 ? -1.580 12.373 1.344 1.00 73.56 82 ALA A CA 1
ATOM 507 C C . ALA A 1 82 ? -2.492 13.053 2.383 1.00 73.56 82 ALA A C 1
ATOM 509 O O . ALA A 1 82 ? -2.085 13.169 3.542 1.00 73.56 82 ALA A O 1
ATOM 510 N N . PRO A 1 83 ? -3.723 13.471 2.021 1.00 59.50 83 PRO A N 1
ATOM 511 C CA . PRO A 1 83 ? -4.710 13.948 2.984 1.00 59.50 83 PRO A CA 1
ATOM 512 C C . PRO A 1 83 ? -4.967 12.853 4.024 1.00 59.50 83 PRO A C 1
ATOM 514 O O . PRO A 1 83 ? -5.703 11.894 3.800 1.00 59.50 83 PRO A O 1
ATOM 517 N N . THR A 1 84 ? -4.294 12.976 5.159 1.00 54.31 84 THR A N 1
ATOM 518 C CA . THR A 1 84 ? -4.389 12.050 6.275 1.00 54.31 84 THR A CA 1
ATOM 519 C C . THR A 1 84 ? -5.599 12.455 7.106 1.00 54.31 84 THR A C 1
ATOM 521 O O . THR A 1 84 ? -5.752 13.613 7.495 1.00 54.31 84 THR A O 1
ATOM 524 N N . ALA A 1 85 ? -6.487 11.498 7.388 1.00 51.97 85 ALA A N 1
ATOM 525 C CA . ALA A 1 85 ? -7.371 11.625 8.543 1.00 51.97 85 ALA A CA 1
ATOM 526 C C . ALA A 1 85 ? -6.495 11.918 9.781 1.00 51.97 85 ALA A C 1
ATOM 528 O O . ALA A 1 85 ? -5.363 11.422 9.825 1.00 51.97 85 ALA A O 1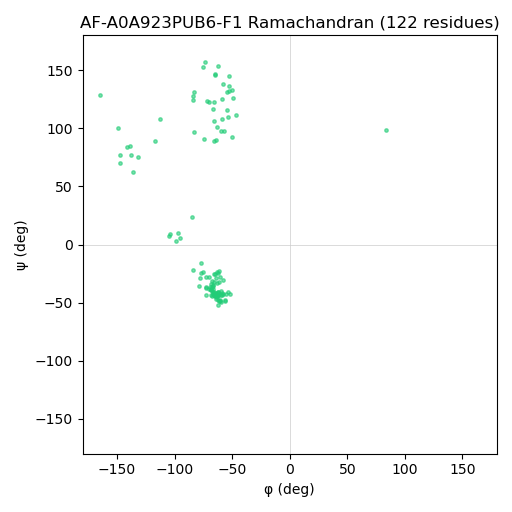
ATOM 529 N N . PRO A 1 86 ? -6.963 12.734 10.747 1.00 37.53 86 PRO A N 1
ATOM 530 C CA . PRO A 1 86 ? -6.137 13.205 11.856 1.00 37.53 86 PRO A CA 1
ATOM 531 C C . PRO A 1 86 ? -5.408 12.029 12.502 1.00 37.53 86 PRO A C 1
ATOM 533 O O . PRO A 1 86 ? -6.026 11.022 12.851 1.00 37.53 86 PRO A O 1
ATOM 536 N N . ALA A 1 87 ? -4.083 12.146 12.596 1.00 44.03 87 ALA A N 1
ATOM 537 C CA . ALA A 1 87 ? -3.227 11.121 13.166 1.00 44.03 87 ALA A CA 1
ATOM 538 C C . ALA A 1 87 ? -3.774 10.689 14.539 1.00 44.03 87 ALA A C 1
ATOM 540 O O . ALA A 1 87 ? -4.047 11.564 15.367 1.00 44.03 87 ALA A O 1
ATOM 541 N N . PRO A 1 88 ? -3.889 9.384 14.860 1.00 42.41 88 PRO A N 1
ATOM 542 C CA . PRO A 1 88 ? -3.772 9.030 16.261 1.00 42.41 88 PRO A CA 1
ATOM 543 C C . PRO A 1 88 ? -2.384 9.520 16.672 1.00 42.41 88 PRO A C 1
ATOM 545 O O . PRO A 1 88 ? -1.402 9.206 15.999 1.00 42.41 88 PRO A O 1
ATOM 548 N N . THR A 1 89 ? -2.303 10.348 17.710 1.00 39.94 89 THR A N 1
ATOM 549 C CA . THR A 1 89 ? -1.045 10.727 18.352 1.00 39.94 89 THR A CA 1
ATOM 550 C C . THR A 1 89 ? -0.262 9.452 18.657 1.00 39.94 89 THR A C 1
ATOM 552 O O . THR A 1 89 ? -0.459 8.823 19.695 1.00 39.94 89 THR A O 1
ATOM 555 N N . VAL A 1 90 ? 0.615 9.038 17.743 1.00 44.69 90 VAL A N 1
ATOM 556 C CA . VAL A 1 90 ? 1.669 8.083 18.043 1.00 44.69 90 VAL A CA 1
ATOM 557 C C . VAL A 1 90 ? 2.658 8.905 18.836 1.00 44.69 90 VAL A C 1
ATOM 559 O O . VAL A 1 90 ? 3.507 9.608 18.290 1.00 44.69 90 VAL A O 1
ATOM 562 N N . LEU A 1 91 ? 2.452 8.887 20.151 1.00 36.34 91 LEU A N 1
ATOM 563 C CA . LEU A 1 91 ? 3.463 9.255 21.114 1.00 36.34 91 LEU A CA 1
ATOM 564 C C . LEU A 1 91 ? 4.735 8.529 20.678 1.00 36.34 91 LEU A C 1
ATOM 566 O O . LEU A 1 91 ? 4.785 7.300 20.676 1.00 36.34 91 LEU A O 1
ATOM 570 N N . ALA A 1 92 ? 5.718 9.298 20.225 1.00 40.81 92 ALA A N 1
ATOM 571 C CA . ALA A 1 92 ? 7.034 8.784 19.940 1.00 40.81 92 ALA A CA 1
ATOM 572 C C . ALA A 1 92 ? 7.532 8.049 21.187 1.00 40.81 92 ALA A C 1
ATOM 574 O O . ALA A 1 92 ? 7.872 8.666 22.194 1.00 40.81 92 ALA A O 1
ATOM 575 N N . THR A 1 93 ? 7.613 6.731 21.112 1.00 33.88 93 THR A N 1
ATOM 576 C CA . THR A 1 93 ? 8.730 6.038 21.725 1.00 33.88 93 THR A CA 1
ATOM 577 C C . THR A 1 93 ? 9.528 5.462 20.565 1.00 33.88 93 THR A C 1
ATOM 579 O O 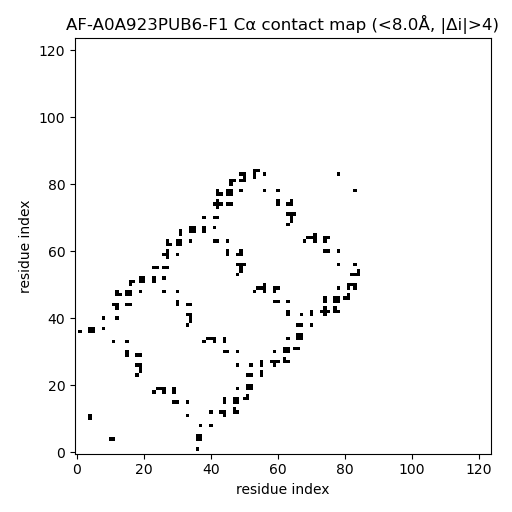. THR A 1 93 ? 9.048 4.568 19.869 1.00 33.88 93 THR A O 1
ATOM 582 N N . PRO A 1 94 ? 10.718 6.005 20.253 1.00 47.03 94 PRO A N 1
ATOM 583 C CA . PRO A 1 94 ? 11.623 5.301 19.365 1.00 47.03 94 PRO A CA 1
ATOM 584 C C . PRO A 1 94 ? 11.912 3.954 20.030 1.00 47.03 94 PRO A C 1
ATOM 586 O O . PRO A 1 94 ? 12.578 3.900 21.065 1.00 47.03 94 PRO A O 1
ATOM 589 N N . THR A 1 95 ? 11.376 2.862 19.482 1.00 42.19 95 THR A N 1
ATOM 590 C CA . THR A 1 95 ? 11.840 1.520 19.826 1.00 42.19 95 THR A CA 1
ATOM 591 C C . THR A 1 95 ? 13.270 1.424 19.321 1.00 42.19 95 THR A C 1
ATOM 593 O O . THR A 1 95 ? 13.540 1.067 18.177 1.00 42.19 95 THR A O 1
ATOM 596 N N . VAL A 1 96 ? 14.198 1.823 20.185 1.00 42.84 96 VAL A N 1
ATOM 597 C CA . VAL A 1 96 ? 15.592 1.438 20.094 1.00 42.84 96 VAL A CA 1
ATOM 598 C C . VAL A 1 96 ? 15.616 -0.089 20.048 1.00 42.84 96 VAL A C 1
ATOM 600 O O . VAL A 1 96 ? 15.175 -0.767 20.973 1.00 42.84 96 VAL A O 1
ATOM 603 N N . VAL A 1 97 ? 16.086 -0.638 18.931 1.00 42.69 97 VAL A N 1
ATOM 604 C CA . VAL A 1 97 ? 16.655 -1.983 18.926 1.00 42.69 97 VAL A CA 1
ATOM 605 C C . VAL A 1 97 ? 17.876 -1.899 19.830 1.00 42.69 97 VAL A C 1
ATOM 607 O O . VAL A 1 97 ? 18.915 -1.368 19.443 1.00 42.69 97 VAL A O 1
ATOM 610 N N . THR A 1 98 ? 17.742 -2.362 21.065 1.00 42.00 98 THR A N 1
ATOM 611 C CA . THR A 1 98 ? 18.900 -2.767 21.851 1.00 42.00 98 THR A CA 1
ATOM 612 C C . THR A 1 98 ? 19.225 -4.211 21.463 1.00 42.00 98 THR A C 1
ATOM 614 O O . THR A 1 98 ? 18.343 -5.071 21.543 1.00 42.00 98 THR A O 1
ATOM 617 N N . PRO A 1 99 ? 20.455 -4.532 21.018 1.00 47.75 99 PR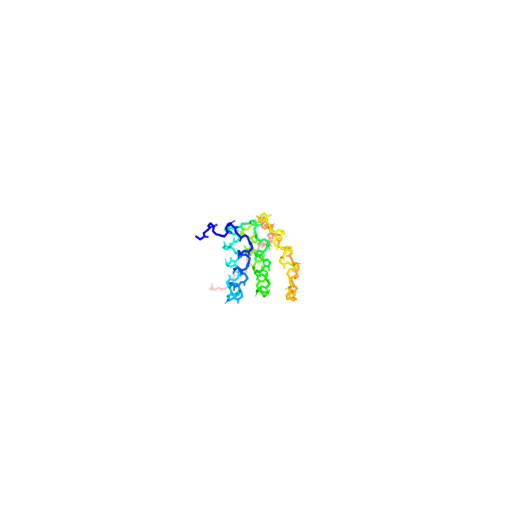O A N 1
ATOM 618 C CA . PRO A 1 99 ? 20.900 -5.919 21.035 1.00 47.75 99 PRO A CA 1
ATOM 619 C C . PRO A 1 99 ? 20.825 -6.430 22.481 1.00 47.75 99 PRO A C 1
ATOM 621 O O . PRO A 1 99 ? 21.154 -5.702 23.418 1.00 47.75 99 PRO A O 1
ATOM 624 N N . SER A 1 100 ? 20.352 -7.663 22.669 1.00 44.59 100 SER A N 1
ATOM 625 C CA . SER A 1 100 ? 20.260 -8.314 23.977 1.00 44.59 100 SER A CA 1
ATOM 626 C C . SER A 1 100 ? 21.637 -8.436 24.634 1.00 44.59 100 SER A C 1
ATOM 628 O O . SER A 1 100 ? 22.386 -9.374 24.374 1.00 44.59 100 SER A O 1
ATOM 630 N N . THR A 1 101 ? 21.954 -7.507 25.526 1.00 51.66 101 THR A N 1
ATOM 631 C CA . THR A 1 101 ? 22.965 -7.685 26.571 1.00 51.66 101 THR A CA 1
ATOM 632 C C . THR A 1 101 ? 22.289 -8.411 27.744 1.00 51.66 101 THR A C 1
ATOM 634 O O . THR A 1 101 ? 21.188 -8.003 28.129 1.00 51.66 101 THR A O 1
ATOM 637 N N . PRO A 1 102 ? 22.865 -9.487 28.316 1.00 59.88 102 PRO A N 1
ATOM 638 C CA . PRO A 1 102 ? 22.260 -10.164 29.463 1.00 59.88 102 PRO A CA 1
ATOM 639 C C . PRO A 1 102 ? 22.163 -9.219 30.678 1.00 59.88 102 PRO A C 1
ATOM 641 O O . PRO A 1 102 ? 22.952 -8.276 30.787 1.00 59.88 102 PRO A O 1
ATOM 644 N N . PRO A 1 103 ? 21.202 -9.447 31.591 1.00 68.25 103 PRO A N 1
ATOM 645 C CA . PRO A 1 103 ? 20.972 -8.564 32.730 1.00 68.25 103 PRO A CA 1
ATOM 646 C C . PRO A 1 103 ? 22.175 -8.561 33.692 1.00 68.25 103 PRO A C 1
ATOM 648 O O . PRO A 1 103 ? 22.792 -9.610 33.900 1.00 68.25 103 PRO A O 1
ATOM 651 N N . PRO A 1 104 ? 22.502 -7.427 34.341 1.00 57.03 104 PRO A N 1
ATOM 652 C CA . PRO A 1 104 ? 23.430 -7.440 35.462 1.00 57.03 104 PRO A CA 1
ATOM 653 C C . PRO A 1 104 ? 22.803 -8.224 36.623 1.00 57.03 104 PRO A C 1
ATOM 655 O O . PRO A 1 104 ? 21.715 -7.904 37.101 1.00 57.03 104 PRO A O 1
ATOM 658 N N . THR A 1 105 ? 23.500 -9.267 37.072 1.00 59.22 105 THR A N 1
ATOM 659 C CA . THR A 1 105 ? 23.176 -9.996 38.303 1.00 59.22 105 THR A CA 1
ATOM 660 C C . THR A 1 105 ? 23.381 -9.051 39.487 1.00 59.22 105 THR A C 1
ATOM 662 O O . THR A 1 105 ? 24.511 -8.706 39.826 1.00 59.22 105 THR A O 1
ATOM 665 N N . ALA A 1 106 ? 22.282 -8.590 40.080 1.00 54.88 106 ALA A N 1
ATOM 666 C CA . ALA A 1 106 ? 22.282 -7.880 41.353 1.00 54.88 106 ALA A CA 1
ATOM 667 C C . ALA A 1 106 ? 22.536 -8.873 42.518 1.00 54.88 106 ALA A C 1
ATOM 669 O O . ALA A 1 106 ? 22.341 -10.078 42.348 1.00 54.88 106 ALA A O 1
ATOM 670 N N . PRO A 1 107 ? 23.031 -8.393 43.672 1.00 53.88 107 PRO A N 1
ATOM 671 C CA . PRO A 1 107 ? 23.859 -9.166 44.596 1.00 53.88 107 PRO A CA 1
ATOM 672 C C . PRO A 1 107 ? 23.086 -10.195 45.430 1.00 53.88 107 PRO A C 1
ATOM 674 O O . PRO A 1 107 ? 21.907 -10.034 45.735 1.00 53.88 107 PRO A O 1
ATOM 677 N N . ALA A 1 108 ? 23.808 -11.246 45.824 1.00 59.97 108 ALA A N 1
ATOM 678 C CA . ALA A 1 108 ? 23.347 -12.324 46.690 1.00 59.97 108 ALA A CA 1
ATOM 679 C C . ALA A 1 108 ? 22.740 -11.805 48.012 1.00 59.97 108 ALA A C 1
ATOM 681 O O . ALA A 1 108 ? 23.350 -10.948 48.659 1.00 59.97 108 ALA A O 1
ATOM 682 N N . PRO A 1 109 ? 21.599 -12.347 48.479 1.00 57.91 109 PRO A N 1
ATOM 683 C CA . PRO A 1 109 ? 21.183 -12.152 49.858 1.00 57.91 109 PRO A CA 1
ATOM 684 C C . PRO A 1 109 ? 22.124 -12.936 50.782 1.00 57.91 109 PRO A C 1
ATOM 686 O O . PRO A 1 109 ? 22.289 -14.150 50.656 1.00 57.91 109 PRO A O 1
ATOM 689 N N . LEU A 1 110 ? 22.744 -12.217 51.715 1.00 52.72 110 LEU A N 1
ATOM 690 C CA . LEU A 1 110 ? 23.507 -12.760 52.831 1.00 52.72 110 LEU A CA 1
ATOM 691 C C . LEU A 1 110 ? 22.549 -13.544 53.746 1.00 52.72 110 LEU A C 1
ATOM 693 O O . LEU A 1 110 ? 21.947 -12.977 54.653 1.00 52.72 110 LEU A O 1
ATOM 697 N N . ILE A 1 111 ? 22.376 -14.842 53.492 1.00 56.34 111 ILE A N 1
ATOM 698 C CA . ILE A 1 111 ? 21.775 -15.753 54.468 1.00 56.34 111 ILE A CA 1
ATOM 699 C C . ILE A 1 111 ? 22.892 -16.166 55.421 1.00 56.34 111 ILE A C 1
ATOM 701 O O . ILE A 1 111 ? 23.707 -17.039 55.126 1.00 56.34 111 ILE A O 1
ATOM 705 N N . THR A 1 112 ? 22.962 -15.481 56.556 1.00 57.44 112 THR A N 1
ATOM 706 C CA . THR A 1 112 ? 23.693 -15.939 57.736 1.00 57.44 112 THR A CA 1
ATOM 707 C C . THR A 1 112 ? 23.191 -17.340 58.113 1.00 57.44 112 THR A C 1
ATOM 709 O O . THR A 1 112 ? 21.975 -17.532 58.199 1.00 57.44 112 THR A O 1
ATOM 712 N N . PRO A 1 113 ? 24.068 -18.331 58.350 1.00 62.50 113 PRO A N 1
ATOM 713 C CA . PRO A 1 113 ? 23.629 -19.611 58.883 1.00 62.50 113 PRO A CA 1
ATOM 714 C C . PRO A 1 113 ? 23.124 -19.402 60.314 1.00 62.50 113 PRO A C 1
ATOM 716 O O . PRO A 1 113 ? 23.877 -18.985 61.194 1.00 62.50 113 PRO A O 1
ATOM 719 N N . VAL A 1 114 ? 21.837 -19.668 60.537 1.00 55.00 114 VAL A N 1
ATOM 720 C CA . VAL A 1 114 ? 21.300 -19.881 61.880 1.00 55.00 114 VAL A CA 1
ATOM 721 C C . VAL A 1 114 ? 21.807 -21.234 62.379 1.00 55.00 114 VAL A C 1
ATOM 723 O O . VAL A 1 114 ? 21.670 -22.262 61.719 1.00 55.00 114 VAL A O 1
ATOM 726 N N . ASP A 1 115 ? 22.468 -21.176 63.524 1.00 54.16 115 ASP A N 1
ATOM 727 C CA . ASP A 1 115 ? 23.020 -22.277 64.301 1.00 54.16 115 ASP A CA 1
ATOM 728 C C . ASP A 1 115 ? 21.970 -23.380 64.594 1.00 54.16 115 ASP A C 1
ATOM 730 O O . ASP A 1 115 ? 20.857 -23.058 65.020 1.00 54.16 115 ASP A O 1
ATOM 734 N N . PRO A 1 116 ? 22.271 -24.677 64.376 1.00 53.69 116 PRO A N 1
ATOM 735 C CA . PRO A 1 116 ? 21.311 -25.763 64.593 1.00 53.69 116 PRO A CA 1
ATOM 736 C C . PRO A 1 116 ? 21.233 -26.298 66.042 1.00 53.69 116 PRO A C 1
ATOM 738 O O . PRO A 1 116 ? 20.807 -27.439 66.224 1.00 53.69 116 PRO A O 1
ATOM 741 N N . ALA A 1 117 ? 21.607 -25.551 67.090 1.00 55.91 117 ALA A N 1
ATOM 742 C CA . ALA A 1 117 ? 21.720 -26.128 68.440 1.00 55.91 117 ALA A CA 1
ATOM 743 C C . ALA A 1 117 ? 20.521 -25.956 69.402 1.00 55.91 117 ALA A C 1
ATOM 745 O O . ALA A 1 117 ? 20.661 -26.303 70.574 1.00 55.91 117 ALA A O 1
ATOM 746 N N . VAL A 1 118 ? 19.334 -25.483 68.989 1.00 58.75 118 VAL A N 1
ATOM 747 C CA . VAL A 1 118 ? 18.204 -25.307 69.941 1.00 58.75 118 VAL A CA 1
ATOM 748 C C . VAL A 1 118 ? 16.857 -25.794 69.404 1.00 58.75 118 VAL A C 1
ATOM 750 O O . VAL A 1 118 ? 15.923 -25.013 69.301 1.00 58.75 118 VAL A O 1
ATOM 753 N N . ILE A 1 119 ? 16.723 -27.094 69.109 1.00 52.22 119 ILE A N 1
ATOM 754 C CA . ILE A 1 119 ? 15.435 -27.813 69.234 1.00 52.22 119 ILE A CA 1
ATOM 755 C C . ILE A 1 119 ? 15.714 -29.274 69.631 1.00 52.22 119 ILE A C 1
ATOM 757 O O . ILE A 1 119 ? 15.548 -30.197 68.842 1.00 52.22 119 ILE A O 1
ATOM 761 N N . SER A 1 120 ? 16.161 -29.494 70.867 1.00 54.38 120 SER A N 1
ATOM 762 C CA . SER A 1 120 ? 15.981 -30.790 71.526 1.00 54.38 120 SER A CA 1
ATOM 763 C C . SER A 1 120 ? 15.096 -30.549 72.740 1.00 54.38 120 SER A C 1
ATOM 765 O O . SER A 1 120 ? 15.552 -30.162 73.813 1.00 54.38 120 SER A O 1
ATOM 767 N N . GLY A 1 121 ? 13.794 -30.651 72.494 1.00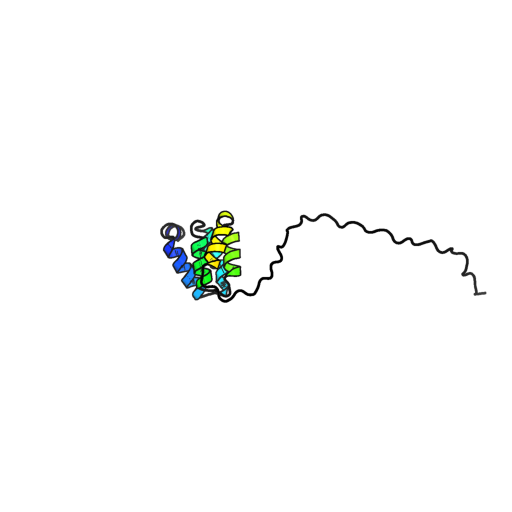 49.94 121 GLY A N 1
ATOM 768 C CA . GLY A 1 121 ? 12.738 -30.479 73.473 1.00 49.94 121 GLY A CA 1
ATOM 769 C C . GLY A 1 121 ? 11.556 -31.359 73.095 1.00 49.94 121 GLY A C 1
ATOM 770 O O . GLY A 1 121 ? 10.755 -30.973 72.250 1.00 49.94 121 GLY A O 1
ATOM 771 N N . SER A 1 122 ? 11.478 -32.502 73.784 1.00 51.66 122 SER A N 1
ATOM 772 C CA . SER A 1 122 ? 10.282 -33.316 74.046 1.00 51.66 122 SER A CA 1
ATOM 773 C C . SER A 1 122 ? 9.834 -34.306 72.965 1.00 51.66 122 SER A C 1
ATOM 775 O O . SER A 1 122 ? 9.082 -33.930 72.076 1.00 51.66 122 SER A O 1
ATOM 777 N N . THR A 1 123 ? 10.197 -35.587 73.140 1.00 50.41 123 THR A N 1
ATOM 778 C CA . THR A 1 123 ? 9.256 -36.697 73.428 1.00 50.41 123 THR A CA 1
ATOM 779 C C . THR A 1 123 ? 10.042 -37.924 73.933 1.00 50.41 123 THR A C 1
ATOM 781 O O . THR A 1 123 ? 10.972 -38.355 73.261 1.00 50.41 123 THR A O 1
ATOM 784 N N . GLU A 1 124 ? 9.585 -38.455 75.078 1.00 42.06 124 GLU A N 1
ATOM 785 C CA . GLU A 1 124 ? 10.022 -39.638 75.866 1.00 42.06 124 GLU A CA 1
ATOM 786 C C . GLU A 1 124 ? 11.246 -39.527 76.788 1.00 42.06 124 GLU A C 1
ATOM 788 O O . GLU A 1 124 ? 12.395 -39.407 76.314 1.00 42.06 124 GLU A O 1
#

Foldseek 3Di:
DLVVLVVCVPVLQVVLLVVCLVPVVCNLVSLLVSCLSPVVSSLSNLLSSCLSRLVCSVSSLVSSCVSRVVCSVSNVVSSVPRPHDDDPPPPDDPPPPDDDDDDPDDDDDPPDDDDPPPDPDDDD

Solvent-accessible surface area (backbone atoms only — not comparable to full-atom values): 7331 Å² total; per-residue (Å²): 113,76,69,58,54,73,74,32,66,68,54,49,26,52,50,41,22,52,52,12,55,76,36,47,93,46,29,32,61,54,36,23,57,48,16,60,74,42,52,91,44,27,30,57,33,26,17,33,27,18,58,44,23,44,94,42,28,71,53,20,38,51,32,26,24,70,46,30,62,93,45,28,69,55,22,49,51,35,38,66,71,26,81,64,64,83,73,77,84,73,72,85,68,82,81,71,84,70,80,90,70,83,80,84,84,75,81,83,81,85,75,74,83,78,80,88,84,82,84,89,79,88,85,136

pLDDT: mean 71.42, std 18.25, range [33.88, 89.56]

Secondary structure (DSSP, 8-state):
-HHHHHH-HHHHHHHHHHHHHH-GGGHHHHHHHHHHH-GGGHHHHHHHHHHH-GGGHHHHHHHHHHH-GGGHHHHHHHHHHS-PPPPP------------PPPP-PPPP--PPPPS-S------

Radius of gyration: 28.53 Å; Cα contacts (8 Å, |Δi|>4): 140; chains: 1; bounding box: 37×54×95 Å

Sequence (124 aa):
ATAAVTAAPAEATLITYAAVTASPSSAAAITTAVVTAVPSVAAQVAQAAAQAAPASSAAISAAASAAAPEAAIQIAAAVAAAPTAPAPTVLATPTVVTPSTPPPTAPAPLITPVDPAVISGSTE